Protein AF-A0A2H4V266-F1 (afdb_monomer)

Structure (mmCIF, N/CA/C/O backbone):
data_AF-A0A2H4V266-F1
#
_entry.id   AF-A0A2H4V266-F1
#
loop_
_atom_site.group_PDB
_atom_site.id
_atom_site.type_symbol
_atom_site.label_atom_id
_atom_site.label_alt_id
_atom_site.label_comp_id
_atom_site.label_asym_id
_atom_site.label_entity_id
_atom_site.label_seq_id
_atom_site.pdbx_PDB_ins_code
_atom_site.Cartn_x
_atom_site.Cartn_y
_atom_s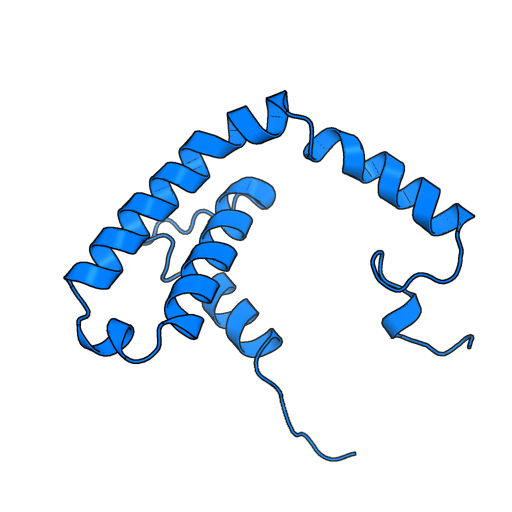ite.Cartn_z
_atom_site.occupancy
_atom_site.B_iso_or_equiv
_atom_site.auth_seq_id
_atom_site.auth_comp_id
_atom_site.auth_asym_id
_atom_site.auth_atom_id
_atom_site.pdbx_PDB_model_num
ATOM 1 N N . ASN A 1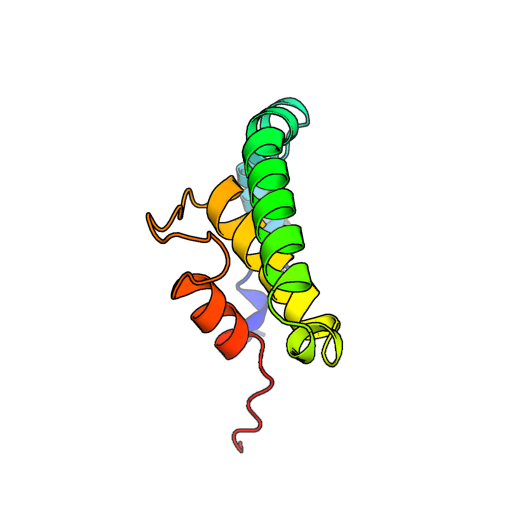 1 ? -29.911 5.533 -3.726 1.00 56.12 1 ASN A N 1
ATOM 2 C CA . ASN A 1 1 ? -30.479 4.519 -4.639 1.00 56.12 1 ASN A CA 1
ATOM 3 C C . ASN A 1 1 ? -30.284 3.144 -4.037 1.00 56.12 1 ASN A C 1
ATOM 5 O O . ASN A 1 1 ? -29.148 2.797 -3.759 1.00 56.12 1 ASN A O 1
ATOM 9 N N . ALA A 1 2 ? -31.354 2.378 -3.812 1.00 60.94 2 ALA A N 1
ATOM 10 C CA . ALA A 1 2 ? -31.265 1.042 -3.204 1.00 60.94 2 ALA A CA 1
ATOM 11 C C . ALA A 1 2 ? -30.480 0.015 -4.055 1.00 60.94 2 ALA A C 1
ATOM 13 O O . ALA A 1 2 ? -30.026 -0.984 -3.518 1.00 60.94 2 ALA A O 1
ATOM 14 N N . ASN A 1 3 ? -30.268 0.299 -5.348 1.00 70.12 3 ASN A N 1
ATOM 15 C CA . ASN A 1 3 ? -29.512 -0.538 -6.291 1.00 70.12 3 ASN A CA 1
ATOM 16 C C . ASN A 1 3 ? -28.129 0.035 -6.650 1.00 70.12 3 ASN A C 1
ATOM 18 O O . ASN A 1 3 ? -27.546 -0.348 -7.662 1.00 70.12 3 ASN A O 1
ATOM 22 N N . ASP A 1 4 ? -27.615 0.997 -5.880 1.00 76.88 4 ASP A N 1
ATOM 23 C CA . ASP A 1 4 ? -26.270 1.518 -6.119 1.00 76.88 4 ASP A CA 1
ATOM 24 C C . ASP A 1 4 ? -25.223 0.555 -5.543 1.00 76.88 4 ASP A C 1
ATOM 26 O O . ASP A 1 4 ? -24.906 0.593 -4.355 1.00 76.88 4 ASP A O 1
ATOM 30 N N . LEU A 1 5 ? -24.700 -0.324 -6.402 1.00 74.44 5 LEU A N 1
ATOM 31 C CA . LEU A 1 5 ? -23.670 -1.308 -6.052 1.00 74.44 5 LEU A CA 1
ATOM 32 C C . LEU A 1 5 ? -22.365 -0.650 -5.577 1.00 74.44 5 LEU A C 1
ATOM 34 O O . LEU A 1 5 ? -21.608 -1.260 -4.823 1.00 74.44 5 LEU A O 1
ATOM 38 N N . LEU A 1 6 ? -22.094 0.594 -5.988 1.00 75.38 6 LEU A N 1
ATOM 39 C CA . LEU A 1 6 ? -20.919 1.330 -5.532 1.00 75.38 6 LEU A CA 1
ATOM 40 C C . LEU A 1 6 ? -21.140 1.917 -4.138 1.00 75.38 6 LEU A C 1
ATOM 42 O O . LEU A 1 6 ? -20.174 2.080 -3.403 1.00 75.38 6 LEU A O 1
ATOM 46 N N . ALA A 1 7 ? -22.379 2.170 -3.723 1.00 78.31 7 ALA A N 1
ATOM 47 C CA . ALA A 1 7 ? -22.663 2.695 -2.389 1.00 78.31 7 ALA A CA 1
ATOM 48 C C . ALA A 1 7 ? -22.435 1.673 -1.256 1.00 78.31 7 ALA A C 1
ATOM 50 O O . ALA A 1 7 ? -22.444 2.050 -0.083 1.00 78.31 7 ALA A O 1
ATOM 51 N N . ASP A 1 8 ? -22.204 0.394 -1.580 1.00 79.25 8 ASP A N 1
ATOM 52 C CA . ASP A 1 8 ? -21.956 -0.676 -0.605 1.00 79.25 8 ASP A CA 1
ATOM 53 C C . ASP A 1 8 ? -20.461 -0.953 -0.346 1.00 79.25 8 ASP A C 1
ATOM 55 O O . ASP A 1 8 ? -20.058 -2.056 0.015 1.00 79.25 8 ASP A O 1
ATOM 59 N N . ASN A 1 9 ? -19.602 0.057 -0.505 1.00 82.31 9 ASN A N 1
ATOM 60 C CA . ASN A 1 9 ? -18.208 -0.001 -0.059 1.00 82.31 9 ASN A CA 1
ATOM 61 C C . ASN A 1 9 ? -17.861 1.191 0.835 1.00 82.31 9 ASN A C 1
ATOM 63 O O . ASN A 1 9 ? -18.519 2.225 0.816 1.00 82.31 9 ASN A O 1
ATOM 67 N N . LEU A 1 10 ? -16.794 1.049 1.623 1.00 85.31 10 LEU A N 1
ATOM 68 C CA . LEU A 1 10 ? -16.389 2.044 2.619 1.00 85.31 10 LEU A CA 1
ATOM 69 C C . LEU A 1 10 ? -16.127 3.446 2.040 1.00 85.31 10 LEU A C 1
ATOM 71 O O . LEU A 1 10 ? -16.241 4.423 2.775 1.00 85.31 10 LEU A O 1
ATOM 75 N N . LEU A 1 11 ? -15.740 3.552 0.767 1.00 84.94 11 LEU A N 1
ATOM 76 C CA . LEU A 1 11 ? -15.327 4.816 0.152 1.00 84.94 11 LEU A CA 1
ATOM 77 C C . LEU A 1 11 ? -16.511 5.629 -0.377 1.00 84.94 11 LEU A C 1
ATOM 79 O O . LEU A 1 11 ? -16.456 6.854 -0.351 1.00 84.94 11 LEU A O 1
ATOM 83 N N . PHE A 1 12 ? -17.572 4.958 -0.821 1.00 85.06 12 PHE A N 1
ATOM 84 C CA . PHE A 1 12 ? -18.735 5.583 -1.458 1.00 85.06 12 PHE A CA 1
ATOM 85 C C . PHE A 1 12 ? -20.035 5.355 -0.664 1.00 85.06 12 PHE A C 1
ATOM 87 O O . PHE A 1 12 ? -21.136 5.515 -1.188 1.00 85.06 12 PHE A O 1
ATOM 94 N N . MET A 1 13 ? -19.917 4.985 0.615 1.00 86.12 13 MET A N 1
ATOM 95 C CA . MET A 1 13 ? -21.060 4.723 1.486 1.00 86.12 13 MET A CA 1
ATOM 96 C C . MET A 1 13 ? -21.828 6.003 1.819 1.00 86.12 13 MET A C 1
ATOM 98 O O . MET A 1 13 ? -21.287 6.928 2.420 1.00 86.12 13 MET A O 1
ATOM 102 N N . ASN A 1 14 ? -23.122 6.011 1.498 1.00 85.12 14 ASN A N 1
ATOM 103 C CA . ASN A 1 14 ? -24.012 7.140 1.788 1.00 85.12 14 ASN A CA 1
ATOM 104 C C . ASN A 1 14 ? -24.501 7.166 3.249 1.00 85.12 14 ASN A C 1
ATOM 106 O O . ASN A 1 14 ? -24.851 8.222 3.771 1.00 85.12 14 ASN A O 1
ATOM 110 N N . ASP A 1 15 ? -24.534 6.011 3.922 1.00 89.19 15 ASP A N 1
ATOM 111 C CA . ASP A 1 15 ? -24.928 5.907 5.330 1.00 89.19 15 ASP A CA 1
ATOM 112 C C . ASP A 1 15 ? -23.749 6.252 6.253 1.00 89.19 15 ASP A C 1
ATOM 114 O O . AS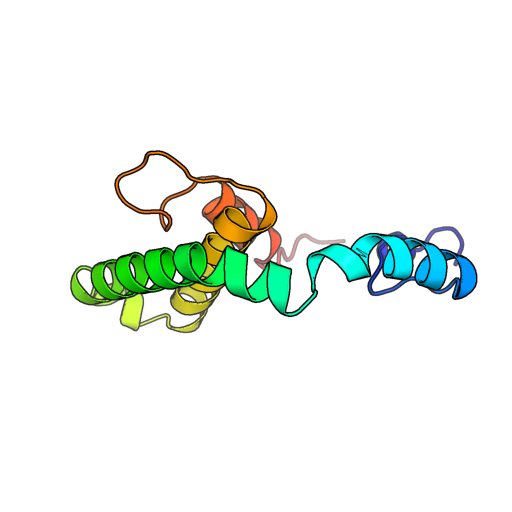P A 1 15 ? -22.822 5.459 6.446 1.00 89.19 15 ASP A O 1
ATOM 118 N N . PHE A 1 16 ? -23.818 7.434 6.870 1.00 89.69 16 PHE A N 1
ATOM 119 C CA . PHE A 1 16 ? -22.802 7.920 7.800 1.00 89.69 16 PHE A CA 1
ATOM 120 C C . PHE A 1 16 ? -22.620 7.024 9.033 1.00 89.69 16 PHE A C 1
ATOM 122 O O . PHE A 1 16 ? -21.488 6.820 9.479 1.00 89.69 16 PHE A O 1
ATOM 129 N N . HIS A 1 17 ? -23.699 6.490 9.611 1.00 92.19 17 HIS A N 1
ATOM 130 C CA . HIS A 1 17 ? -23.607 5.675 10.823 1.00 92.19 17 HIS A CA 1
ATOM 131 C C . HIS A 1 17 ? -22.906 4.353 10.530 1.00 92.19 17 HIS A C 1
ATOM 133 O O . HIS A 1 17 ? -22.001 3.945 11.267 1.00 92.19 17 HIS A O 1
ATOM 139 N N . ARG A 1 18 ? -23.274 3.719 9.415 1.00 90.50 18 ARG A N 1
ATOM 140 C CA . ARG A 1 18 ? -22.630 2.493 8.947 1.00 90.50 18 ARG A CA 1
ATOM 141 C C . ARG A 1 18 ? -21.170 2.739 8.559 1.00 90.50 18 ARG A C 1
ATOM 143 O O . ARG A 1 18 ? -20.298 1.980 8.990 1.00 90.50 18 ARG A O 1
ATOM 150 N N . TRP A 1 19 ? -20.883 3.828 7.844 1.00 92.12 19 TRP A N 1
ATOM 151 C CA . TRP A 1 19 ? -19.516 4.239 7.514 1.00 92.12 19 TRP A CA 1
ATOM 152 C C . TRP A 1 19 ? -18.670 4.425 8.776 1.00 92.12 19 TRP A C 1
ATOM 154 O O . TRP A 1 19 ? -17.581 3.855 8.886 1.00 92.12 19 TRP A O 1
ATOM 164 N N . LYS A 1 20 ? -19.191 5.160 9.769 1.00 93.31 20 LYS A N 1
ATOM 165 C CA . LYS A 1 20 ? -18.502 5.438 11.035 1.00 93.31 20 LYS A CA 1
ATOM 166 C C . LYS A 1 20 ? -18.167 4.146 11.772 1.00 93.31 20 LYS A C 1
ATOM 168 O O . LYS A 1 20 ? -17.037 3.993 12.235 1.00 93.31 20 LYS A O 1
ATOM 173 N N . LEU A 1 21 ? -19.110 3.205 11.838 1.00 93.25 21 LEU A N 1
ATOM 174 C CA . LEU A 1 21 ? -18.910 1.910 12.486 1.00 93.25 21 LEU A CA 1
ATOM 175 C C . LEU A 1 21 ? -17.793 1.096 11.814 1.00 93.25 21 LEU A C 1
ATOM 177 O O . LEU A 1 21 ? -16.898 0.593 12.495 1.00 93.25 21 LEU A O 1
ATOM 181 N N . ILE A 1 22 ? -17.813 0.974 10.483 1.00 92.31 22 ILE A N 1
ATOM 182 C CA . ILE A 1 22 ? -16.785 0.223 9.743 1.00 92.31 22 ILE A CA 1
ATOM 183 C C . ILE A 1 22 ? -15.426 0.924 9.861 1.00 92.31 22 ILE A C 1
ATOM 185 O O . ILE A 1 22 ? -14.411 0.278 10.135 1.00 92.31 22 ILE A O 1
ATOM 189 N N . ARG A 1 23 ? -15.394 2.256 9.730 1.00 92.19 23 ARG A N 1
ATOM 190 C CA . ARG A 1 23 ? -14.167 3.049 9.849 1.00 92.19 23 ARG A CA 1
ATOM 191 C C . ARG A 1 23 ? -13.520 2.883 11.219 1.00 92.19 23 ARG A C 1
ATOM 193 O O . ARG A 1 23 ? -12.306 2.688 11.276 1.00 92.19 23 ARG A O 1
ATOM 200 N N . GLN A 1 24 ? -14.310 2.915 12.296 1.00 94.44 24 GLN A N 1
ATOM 201 C CA . GLN A 1 24 ? -13.833 2.695 13.665 1.00 94.44 24 GLN A CA 1
ATOM 202 C C . GLN A 1 24 ? -13.184 1.318 13.840 1.00 94.44 24 GLN A C 1
ATOM 204 O O . GLN A 1 24 ? -12.163 1.224 14.515 1.00 94.44 24 GLN A O 1
ATOM 209 N N . LYS A 1 25 ? -13.714 0.271 13.193 1.00 92.56 25 LYS A N 1
ATOM 210 C CA . LYS A 1 25 ? -13.120 -1.076 13.226 1.00 92.56 25 LYS A CA 1
ATOM 211 C C . LYS 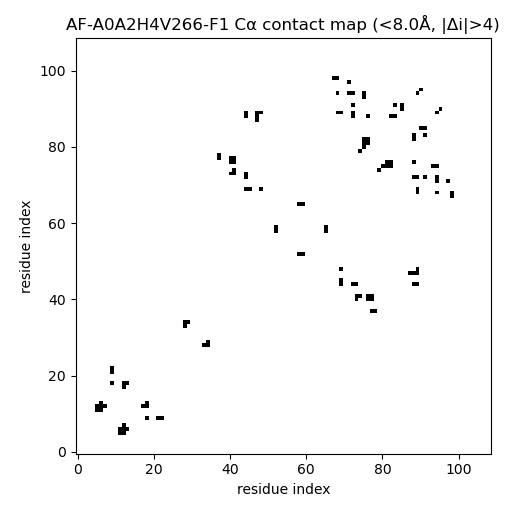A 1 25 ? -11.792 -1.174 12.468 1.00 92.56 25 LYS A C 1
ATOM 213 O O . LYS A 1 25 ? -10.934 -1.952 12.868 1.00 92.56 25 LYS A O 1
ATOM 218 N N . LEU A 1 26 ? -11.599 -0.387 11.407 1.00 91.00 26 LEU A N 1
ATOM 219 C CA . LEU A 1 26 ? -10.359 -0.380 10.615 1.00 91.00 26 LEU A CA 1
ATOM 220 C C . LEU A 1 26 ? -9.263 0.529 11.188 1.00 91.00 26 LEU A C 1
ATOM 222 O O . LEU A 1 26 ? -8.079 0.263 10.987 1.00 91.00 26 LEU A O 1
ATOM 226 N N . SER A 1 27 ? -9.626 1.595 11.906 1.00 92.62 27 SER A N 1
ATOM 227 C CA . SER A 1 27 ? -8.671 2.560 12.475 1.00 92.62 27 SER A CA 1
ATOM 228 C C . SER A 1 27 ? -7.499 1.944 13.264 1.00 92.62 27 SER A C 1
ATOM 230 O O . SER A 1 27 ? -6.380 2.422 13.073 1.00 92.62 27 SER A O 1
ATOM 232 N N . PRO A 1 28 ? -7.671 0.882 14.081 1.00 92.94 28 PRO A N 1
ATOM 233 C CA . PRO A 1 28 ? -6.570 0.280 14.839 1.00 92.94 28 PRO A CA 1
ATOM 234 C C . PRO A 1 28 ? -5.424 -0.275 13.977 1.00 92.94 28 PRO A C 1
ATOM 236 O O . PRO A 1 28 ? -4.282 -0.322 14.438 1.00 92.94 28 PRO A O 1
ATOM 239 N N . VAL A 1 29 ? -5.703 -0.663 12.727 1.00 90.06 29 VAL A N 1
ATOM 240 C CA . VAL A 1 29 ? -4.697 -1.205 11.794 1.00 90.06 29 VAL A CA 1
ATOM 241 C C . VAL A 1 29 ? -3.752 -0.111 11.286 1.00 90.06 29 VAL A C 1
ATOM 243 O O . VAL A 1 29 ? -2.582 -0.373 11.025 1.00 90.06 29 VAL A O 1
ATOM 246 N N . PHE A 1 30 ? -4.220 1.137 11.229 1.00 89.94 30 PHE A N 1
ATOM 247 C CA . PHE A 1 30 ? -3.479 2.276 10.680 1.00 89.94 30 PHE A CA 1
ATOM 248 C C . PHE A 1 30 ? -2.883 3.190 11.762 1.00 89.94 30 PHE A C 1
ATOM 250 O O . PHE A 1 30 ? -2.643 4.372 11.527 1.00 89.94 30 PHE A O 1
ATOM 257 N N . THR A 1 31 ? -2.643 2.664 12.965 1.00 95.12 31 THR A N 1
ATOM 258 C CA . THR A 1 31 ? -1.923 3.405 14.013 1.00 95.12 31 THR A CA 1
ATOM 259 C C . THR A 1 31 ? -0.441 3.537 13.665 1.00 95.12 31 THR A C 1
ATOM 261 O O . THR A 1 31 ? 0.136 2.654 13.030 1.00 95.12 31 THR A O 1
ATOM 264 N N . SER A 1 32 ? 0.224 4.593 14.143 1.00 96.06 32 SER A N 1
ATOM 265 C CA . SER A 1 32 ? 1.656 4.811 13.883 1.00 96.06 32 SER A CA 1
ATOM 266 C C . SER A 1 32 ? 2.533 3.628 14.305 1.00 96.06 32 SER A C 1
ATOM 268 O O . SER A 1 32 ? 3.506 3.317 13.626 1.00 96.06 32 SER A O 1
ATOM 270 N N . ALA A 1 33 ? 2.188 2.939 15.398 1.00 95.62 33 ALA A N 1
ATOM 271 C CA . ALA A 1 33 ? 2.905 1.744 15.841 1.00 95.62 33 ALA A CA 1
ATOM 272 C C . ALA A 1 33 ? 2.747 0.577 14.851 1.00 95.62 33 ALA A C 1
ATOM 274 O O . ALA A 1 33 ? 3.730 -0.063 14.490 1.00 95.62 33 ALA A O 1
ATOM 275 N N . LYS A 1 34 ? 1.527 0.329 14.356 1.00 93.19 34 LYS A N 1
ATOM 276 C CA . LYS A 1 34 ? 1.281 -0.713 13.349 1.00 93.19 34 LYS A CA 1
ATOM 277 C C . LYS A 1 34 ? 1.939 -0.377 12.011 1.00 93.19 34 LYS A C 1
ATOM 279 O O . LYS A 1 34 ? 2.566 -1.252 11.428 1.00 93.19 34 LYS A O 1
ATOM 284 N N . LEU A 1 35 ? 1.882 0.884 11.576 1.00 93.81 35 LEU A N 1
ATOM 285 C CA . LEU A 1 35 ? 2.583 1.356 10.376 1.00 93.81 35 LEU A CA 1
ATOM 286 C C . LEU A 1 35 ? 4.101 1.147 10.484 1.00 93.81 35 LEU A C 1
ATOM 288 O O . LEU A 1 35 ? 4.708 0.622 9.556 1.00 93.81 35 LEU A O 1
ATOM 292 N N . LYS A 1 36 ? 4.707 1.478 11.633 1.00 94.94 36 LYS A N 1
ATOM 293 C CA . LYS A 1 36 ? 6.131 1.201 11.892 1.00 94.94 36 LYS A CA 1
ATOM 294 C C . LYS A 1 36 ? 6.448 -0.292 11.822 1.00 94.94 36 LYS A C 1
ATOM 296 O O . LYS A 1 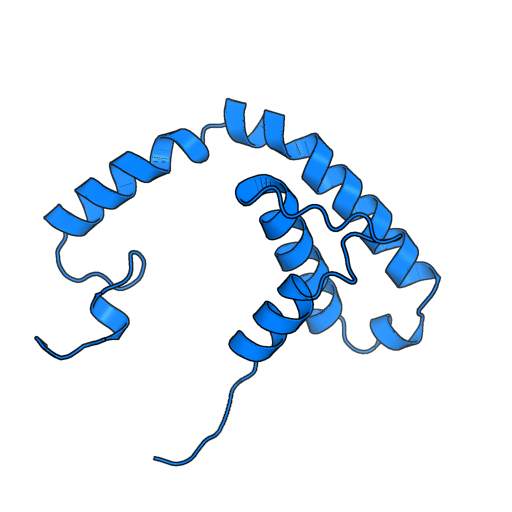36 ? 7.449 -0.663 11.224 1.00 94.94 36 LYS A O 1
ATOM 301 N N . ASN A 1 37 ? 5.581 -1.148 12.358 1.00 92.19 37 ASN A N 1
ATOM 302 C CA . ASN A 1 37 ? 5.776 -2.598 12.283 1.00 92.19 37 ASN A CA 1
ATOM 303 C C . ASN A 1 37 ? 5.672 -3.144 10.850 1.00 92.19 37 ASN A C 1
ATOM 305 O O . ASN A 1 37 ? 6.271 -4.169 10.563 1.00 92.19 37 ASN A O 1
ATOM 309 N N . MET A 1 38 ? 4.942 -2.478 9.952 1.00 93.62 38 MET A N 1
ATOM 310 C CA . MET A 1 38 ? 4.869 -2.842 8.530 1.00 93.62 38 MET A CA 1
ATOM 311 C C . MET A 1 38 ? 6.043 -2.291 7.704 1.00 93.62 38 MET A C 1
ATOM 313 O O . MET A 1 38 ? 6.259 -2.738 6.580 1.00 93.62 38 MET A O 1
ATOM 317 N N . PHE A 1 39 ? 6.815 -1.338 8.240 1.00 92.81 39 PHE A N 1
ATOM 318 C CA . PHE A 1 39 ? 7.856 -0.622 7.496 1.00 92.81 39 PHE A CA 1
ATOM 319 C C . PHE A 1 39 ? 8.914 -1.551 6.894 1.00 92.81 39 PHE A C 1
ATOM 321 O O . PHE A 1 39 ? 9.272 -1.375 5.735 1.00 92.81 39 PHE A O 1
ATOM 328 N N . TYR A 1 40 ? 9.369 -2.566 7.634 1.00 92.06 40 TYR A N 1
ATOM 329 C CA . TYR A 1 40 ? 10.390 -3.496 7.135 1.00 92.06 40 TYR A CA 1
ATOM 330 C C . TYR A 1 40 ? 9.921 -4.269 5.888 1.00 92.06 40 TYR A C 1
ATOM 332 O O . TYR A 1 40 ? 10.719 -4.562 5.002 1.00 92.06 40 TYR A O 1
ATOM 340 N N . ILE A 1 41 ? 8.619 -4.570 5.789 1.00 91.44 41 ILE A N 1
ATOM 341 C CA . ILE A 1 41 ? 8.032 -5.263 4.632 1.00 91.44 41 ILE A CA 1
ATOM 342 C C . ILE A 1 41 ? 8.039 -4.333 3.419 1.00 91.44 41 ILE A C 1
ATOM 344 O O . ILE A 1 41 ? 8.437 -4.735 2.327 1.00 91.44 41 ILE A O 1
ATOM 348 N N . ILE A 1 42 ? 7.632 -3.077 3.620 1.00 92.12 42 ILE A N 1
ATOM 349 C CA . ILE A 1 42 ? 7.625 -2.049 2.571 1.00 92.12 42 ILE A CA 1
ATOM 350 C C . ILE A 1 42 ? 9.056 -1.788 2.081 1.00 92.12 42 ILE A C 1
ATOM 352 O O . ILE A 1 42 ? 9.299 -1.709 0.882 1.00 92.12 42 ILE A O 1
ATOM 356 N N . GLU A 1 43 ? 10.016 -1.715 3.000 1.00 92.50 43 GLU A N 1
ATOM 357 C CA . GLU A 1 43 ? 11.433 -1.515 2.698 1.00 92.50 43 GLU A CA 1
ATOM 358 C C . GLU A 1 43 ? 12.035 -2.701 1.926 1.00 92.50 43 GLU A C 1
ATOM 360 O O . GLU A 1 43 ? 12.766 -2.497 0.955 1.00 92.50 43 GLU A O 1
ATOM 365 N N . ARG A 1 44 ? 11.642 -3.939 2.253 1.00 89.69 44 ARG A N 1
ATOM 366 C CA . ARG A 1 44 ? 11.970 -5.116 1.434 1.00 89.69 44 ARG A CA 1
ATOM 367 C C . ARG A 1 44 ? 11.394 -5.007 0.022 1.00 89.69 44 ARG A C 1
ATOM 369 O O . ARG A 1 44 ? 12.133 -5.185 -0.938 1.00 89.69 44 ARG A O 1
ATOM 376 N N . CYS A 1 45 ? 10.119 -4.642 -0.112 1.00 90.12 45 CYS A N 1
ATOM 377 C CA . CYS A 1 45 ? 9.493 -4.436 -1.421 1.00 90.12 45 CYS A CA 1
ATOM 378 C C . CYS A 1 45 ? 10.198 -3.334 -2.227 1.00 90.12 45 CYS A C 1
ATOM 380 O O . CYS A 1 45 ? 10.283 -3.428 -3.448 1.00 90.12 45 CYS A O 1
ATOM 382 N N . ALA A 1 46 ? 10.719 -2.295 -1.567 1.00 91.62 46 ALA A N 1
ATOM 383 C CA . ALA A 1 46 ? 11.452 -1.221 -2.230 1.00 91.62 46 ALA A CA 1
ATOM 384 C C . ALA A 1 46 ? 12.797 -1.704 -2.793 1.00 91.62 46 ALA A C 1
ATOM 386 O O . ALA A 1 46 ? 13.170 -1.299 -3.892 1.00 91.62 46 ALA A O 1
ATOM 387 N N . ARG A 1 47 ? 13.501 -2.606 -2.095 1.00 91.25 47 ARG A N 1
ATOM 388 C CA . ARG A 1 47 ? 14.710 -3.252 -2.634 1.00 91.25 47 ARG A CA 1
ATOM 389 C C . ARG A 1 47 ? 14.401 -4.103 -3.863 1.00 91.25 47 ARG A C 1
ATOM 391 O O . ARG A 1 47 ? 15.015 -3.885 -4.903 1.00 91.25 47 ARG A O 1
ATOM 398 N N . ASP A 1 48 ? 13.404 -4.985 -3.769 1.00 88.94 48 ASP A N 1
ATOM 399 C CA . ASP A 1 48 ? 12.965 -5.830 -4.892 1.00 88.94 48 ASP A CA 1
ATOM 400 C C . ASP A 1 48 ? 12.566 -4.973 -6.107 1.00 88.94 48 ASP A C 1
ATOM 402 O O . ASP A 1 48 ? 12.800 -5.331 -7.262 1.00 88.94 48 ASP A O 1
ATOM 406 N N . PHE A 1 49 ? 11.953 -3.817 -5.846 1.00 90.00 49 PHE A N 1
ATOM 407 C CA . PHE A 1 49 ? 11.577 -2.857 -6.870 1.00 90.00 49 PHE A CA 1
ATOM 408 C C . PHE A 1 49 ? 12.787 -2.247 -7.581 1.00 90.00 49 PHE A C 1
ATOM 410 O O . PHE A 1 49 ? 12.801 -2.195 -8.809 1.00 90.00 49 PHE A O 1
ATOM 417 N N . VAL A 1 50 ? 13.797 -1.794 -6.834 1.00 90.62 50 VAL A N 1
ATOM 418 C CA . VAL A 1 50 ? 15.028 -1.241 -7.417 1.00 90.62 50 VAL A CA 1
ATOM 419 C C . VAL A 1 50 ? 15.717 -2.289 -8.290 1.00 90.62 50 VAL A C 1
ATOM 421 O O . VAL A 1 50 ? 16.023 -2.001 -9.447 1.00 90.62 5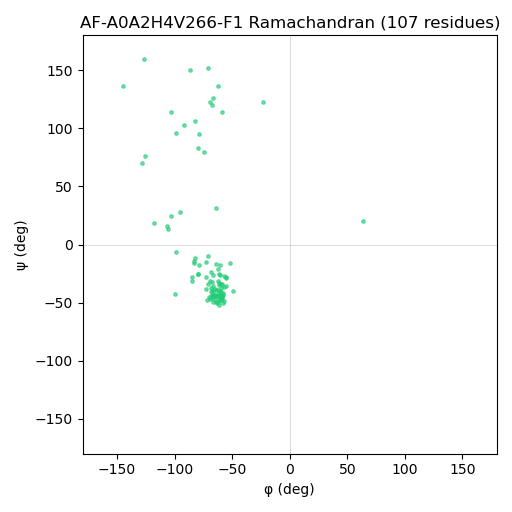0 VAL A O 1
ATOM 424 N N . GLU A 1 51 ? 15.849 -3.523 -7.798 1.00 89.31 51 GLU A N 1
ATOM 425 C CA . GLU A 1 51 ? 16.450 -4.626 -8.555 1.00 89.31 51 GLU A CA 1
ATOM 426 C C . GLU A 1 51 ? 15.679 -4.910 -9.856 1.00 89.31 51 GLU A C 1
ATOM 428 O O . GLU A 1 51 ? 16.281 -5.025 -10.929 1.00 89.31 51 GLU A O 1
ATOM 433 N N . LEU A 1 52 ? 14.342 -4.942 -9.806 1.00 86.44 52 LEU A N 1
ATOM 434 C CA . LEU A 1 52 ? 13.496 -5.112 -10.992 1.00 86.44 52 LEU A CA 1
ATOM 435 C C . LEU A 1 52 ? 13.757 -4.016 -12.039 1.00 86.44 52 LEU A C 1
ATOM 437 O O . LEU A 1 52 ? 13.839 -4.307 -13.236 1.00 86.44 52 LEU A O 1
ATOM 441 N N . VAL A 1 53 ? 13.885 -2.761 -11.601 1.00 89.00 53 VAL A N 1
ATOM 442 C CA . VAL A 1 53 ? 14.102 -1.588 -12.467 1.00 89.00 53 VAL A CA 1
ATOM 443 C C . VAL A 1 53 ? 15.497 -1.569 -13.084 1.00 89.00 53 VAL A C 1
ATOM 445 O O . VAL A 1 53 ? 15.671 -1.099 -14.216 1.00 89.00 53 VAL A O 1
ATOM 448 N N . GLU A 1 54 ? 16.499 -2.052 -12.359 1.00 89.44 54 GLU A N 1
ATOM 449 C CA . GLU A 1 54 ? 17.872 -2.198 -12.844 1.00 89.44 54 GLU A CA 1
ATOM 450 C C . GLU A 1 54 ? 17.975 -3.269 -13.927 1.00 89.44 54 GLU A C 1
ATOM 452 O O . GLU A 1 54 ? 18.519 -2.995 -14.996 1.00 89.44 54 GLU A O 1
ATOM 457 N N . HIS A 1 55 ? 17.356 -4.432 -13.715 1.00 86.81 55 HIS A N 1
ATOM 458 C CA . HIS A 1 55 ? 17.430 -5.555 -14.651 1.00 86.81 55 HIS A CA 1
ATOM 459 C C . HIS A 1 55 ? 16.507 -5.416 -15.872 1.00 86.81 55 HIS A C 1
ATOM 461 O O . HIS A 1 55 ? 16.717 -6.087 -16.881 1.00 86.81 55 HIS A O 1
ATOM 467 N N . ASN A 1 56 ? 15.498 -4.538 -15.825 1.00 83.25 56 ASN A N 1
ATOM 468 C CA . ASN A 1 56 ? 14.497 -4.409 -16.886 1.00 83.25 56 ASN A CA 1
ATOM 469 C C . ASN A 1 56 ? 14.386 -2.972 -17.412 1.00 83.25 56 ASN A C 1
ATOM 471 O O . ASN A 1 56 ? 13.409 -2.260 -17.160 1.00 83.25 56 ASN A O 1
ATOM 475 N N . ALA A 1 57 ? 15.353 -2.556 -18.234 1.00 80.19 57 ALA A N 1
ATOM 476 C CA . ALA A 1 57 ? 15.373 -1.223 -18.850 1.00 80.19 57 ALA A CA 1
ATOM 477 C C . ALA A 1 57 ? 14.094 -0.887 -19.649 1.00 80.19 57 ALA A C 1
ATOM 479 O O . ALA A 1 57 ? 13.688 0.272 -19.720 1.00 80.19 57 ALA A O 1
ATOM 480 N N . HIS A 1 58 ? 13.412 -1.892 -20.210 1.00 79.81 58 HIS A N 1
ATOM 481 C CA . HIS A 1 58 ? 12.153 -1.709 -20.937 1.00 79.81 58 HIS A CA 1
ATOM 482 C C . HIS A 1 58 ? 10.985 -1.281 -20.038 1.00 79.81 58 HIS A C 1
ATOM 484 O O . HIS A 1 58 ? 10.143 -0.502 -20.484 1.00 79.81 58 HIS A O 1
ATOM 490 N N . LEU A 1 59 ? 10.947 -1.720 -18.774 1.00 76.19 59 LEU A N 1
ATOM 491 C CA . LEU A 1 59 ? 9.881 -1.352 -17.832 1.00 76.19 59 LEU A CA 1
ATOM 492 C C . LEU A 1 59 ? 9.942 0.130 -17.444 1.00 76.19 59 LEU A C 1
ATOM 494 O O . LEU A 1 59 ? 8.912 0.728 -17.137 1.00 76.19 59 LEU A O 1
ATOM 498 N N . ARG A 1 60 ? 11.118 0.763 -17.562 1.00 79.25 60 ARG A N 1
ATOM 499 C CA . ARG A 1 60 ? 11.288 2.211 -17.347 1.00 79.25 60 ARG A CA 1
ATOM 500 C C . ARG A 1 60 ? 10.492 3.060 -18.339 1.00 79.25 60 ARG A C 1
ATOM 502 O O . ARG A 1 60 ? 10.193 4.211 -18.043 1.00 79.25 60 ARG A O 1
ATOM 509 N N . LYS A 1 61 ? 10.117 2.499 -19.496 1.00 84.06 61 LYS A N 1
ATOM 510 C CA . LYS A 1 61 ? 9.290 3.186 -20.501 1.00 84.06 61 LYS A CA 1
ATOM 511 C C . LYS A 1 61 ? 7.827 3.338 -20.070 1.00 84.06 61 LYS A C 1
ATOM 513 O O . LYS A 1 61 ? 7.111 4.130 -20.672 1.00 84.06 61 LYS A O 1
ATOM 518 N N . VAL A 1 62 ? 7.383 2.604 -19.042 1.00 85.31 62 VAL A N 1
ATOM 519 C CA . VAL A 1 62 ? 6.006 2.652 -18.525 1.00 85.31 62 VAL A CA 1
ATOM 520 C C . VAL A 1 62 ? 6.025 2.873 -17.003 1.00 85.31 62 VAL A C 1
ATOM 522 O O . VAL A 1 62 ? 5.700 1.967 -16.230 1.00 85.31 62 VAL A O 1
ATOM 525 N N . PRO A 1 63 ? 6.409 4.080 -16.542 1.00 85.56 63 PRO A N 1
ATOM 526 C CA . PRO A 1 63 ? 6.637 4.357 -15.121 1.00 85.56 63 PRO A CA 1
ATOM 527 C C . PRO A 1 63 ? 5.381 4.175 -14.260 1.00 85.56 63 PRO A C 1
ATOM 529 O O . PRO A 1 63 ? 5.486 3.757 -13.111 1.00 85.56 63 PRO A O 1
ATOM 532 N N . PHE A 1 64 ? 4.190 4.422 -14.815 1.00 85.31 64 PHE A N 1
ATOM 533 C CA . PHE A 1 64 ? 2.928 4.225 -14.100 1.00 85.31 64 PHE A CA 1
ATOM 534 C C . PHE A 1 64 ? 2.728 2.763 -13.682 1.00 85.31 64 PHE A C 1
ATOM 536 O O . PHE A 1 64 ? 2.551 2.482 -12.501 1.00 85.31 64 PHE A O 1
ATOM 543 N N . ASN A 1 65 ? 2.853 1.819 -14.623 1.00 84.00 65 ASN A N 1
ATOM 544 C CA . ASN A 1 65 ? 2.725 0.388 -14.326 1.00 84.00 65 ASN A CA 1
ATOM 545 C C . ASN A 1 65 ? 3.785 -0.072 -13.327 1.00 84.00 65 ASN A C 1
ATOM 547 O O . ASN A 1 65 ? 3.536 -0.927 -12.488 1.00 84.00 65 ASN A O 1
ATOM 551 N N . LEU A 1 66 ? 4.976 0.502 -13.397 1.00 86.44 66 LEU A N 1
ATOM 552 C CA . LEU A 1 66 ? 6.052 0.157 -12.491 1.00 86.44 66 LEU A CA 1
ATOM 553 C C . LEU A 1 66 ? 5.723 0.585 -11.044 1.00 86.44 66 LEU A C 1
ATOM 555 O O . LEU A 1 66 ? 5.766 -0.240 -10.131 1.00 86.44 66 LEU A O 1
ATOM 559 N N . VAL A 1 67 ? 5.290 1.832 -10.838 1.00 88.31 67 VAL A N 1
ATOM 560 C CA . VAL A 1 67 ? 4.884 2.335 -9.512 1.00 88.31 67 VAL A CA 1
ATOM 561 C C . VAL A 1 67 ? 3.647 1.604 -8.992 1.00 88.31 67 VAL A C 1
ATOM 563 O O . VAL A 1 67 ? 3.638 1.166 -7.845 1.00 88.31 67 VAL A O 1
ATOM 566 N N . SER A 1 68 ? 2.632 1.388 -9.832 1.00 87.25 68 SER A N 1
ATOM 567 C CA . SER A 1 68 ? 1.443 0.622 -9.444 1.00 87.25 68 SER A CA 1
ATOM 568 C C . SER A 1 68 ? 1.794 -0.804 -9.004 1.00 87.25 68 SER A C 1
ATOM 570 O O . SER A 1 68 ? 1.166 -1.327 -8.080 1.00 87.25 68 SER A O 1
ATOM 572 N N . ARG A 1 69 ? 2.825 -1.421 -9.603 1.00 86.81 69 ARG A N 1
ATOM 573 C CA . ARG A 1 69 ? 3.290 -2.773 -9.265 1.00 86.81 69 ARG A CA 1
ATOM 574 C C . ARG A 1 69 ? 3.932 -2.782 -7.890 1.00 86.81 69 ARG A C 1
ATOM 576 O O . ARG A 1 69 ? 3.544 -3.595 -7.055 1.00 86.81 69 ARG A O 1
ATOM 583 N N . 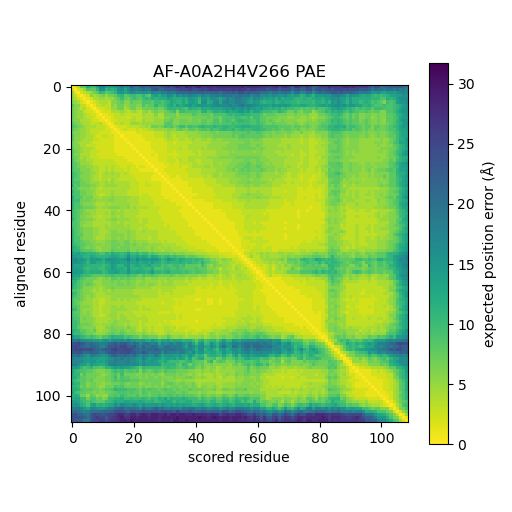TYR A 1 70 ? 4.807 -1.816 -7.630 1.00 89.50 70 TYR A N 1
ATOM 584 C CA . TYR A 1 70 ? 5.394 -1.599 -6.313 1.00 89.50 70 TYR A CA 1
ATOM 585 C C . TYR A 1 70 ? 4.341 -1.359 -5.227 1.00 89.50 70 TYR A C 1
ATOM 587 O O . TYR A 1 70 ? 4.359 -2.030 -4.194 1.00 89.50 70 TYR A O 1
ATOM 595 N N . THR A 1 71 ? 3.399 -0.438 -5.450 1.00 90.94 71 THR A N 1
ATOM 596 C CA . THR A 1 71 ? 2.362 -0.107 -4.461 1.00 90.94 71 THR A CA 1
ATOM 597 C C . THR A 1 71 ? 1.481 -1.315 -4.153 1.00 90.94 71 THR A C 1
ATOM 599 O O . THR A 1 71 ? 1.224 -1.611 -2.987 1.00 90.94 71 THR A O 1
ATOM 602 N N . THR A 1 72 ? 1.068 -2.050 -5.188 1.00 90.06 72 THR A N 1
ATOM 603 C CA .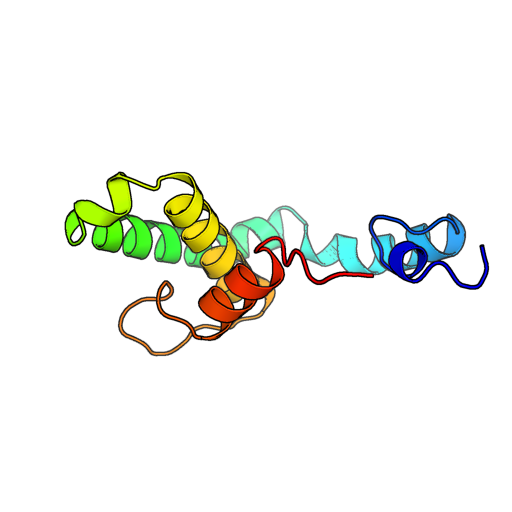 THR A 1 72 ? 0.241 -3.250 -5.034 1.00 90.06 72 THR A CA 1
ATOM 604 C C . THR A 1 72 ? 0.989 -4.339 -4.276 1.00 90.06 72 THR A C 1
ATOM 606 O O . THR A 1 72 ? 0.458 -4.861 -3.297 1.00 90.06 72 THR A O 1
ATOM 609 N N . ALA A 1 73 ? 2.225 -4.657 -4.671 1.00 88.50 73 ALA A N 1
ATOM 610 C CA . ALA A 1 73 ? 3.051 -5.654 -3.992 1.00 88.50 73 ALA A CA 1
ATOM 611 C C . ALA A 1 73 ? 3.283 -5.284 -2.517 1.00 88.50 73 ALA A C 1
ATOM 613 O O . ALA A 1 73 ? 3.079 -6.114 -1.632 1.00 88.50 73 ALA A O 1
ATOM 614 N N . SER A 1 74 ? 3.594 -4.013 -2.243 1.00 90.69 74 SER A N 1
ATOM 615 C CA . SER A 1 74 ? 3.840 -3.518 -0.883 1.00 90.69 74 SER A CA 1
ATOM 616 C C . SER A 1 74 ? 2.614 -3.658 0.017 1.00 90.69 74 SER A C 1
ATOM 618 O O . SER A 1 74 ? 2.731 -4.127 1.145 1.00 90.69 74 SER A O 1
ATOM 620 N N . ILE A 1 75 ? 1.423 -3.292 -0.472 1.00 90.12 75 ILE A N 1
ATOM 621 C CA . ILE A 1 75 ? 0.169 -3.429 0.289 1.00 90.12 75 ILE A CA 1
ATOM 622 C C . ILE A 1 75 ? -0.197 -4.907 0.476 1.00 90.12 75 ILE A C 1
ATOM 624 O O . ILE A 1 75 ? -0.617 -5.300 1.565 1.00 90.12 75 ILE A O 1
ATOM 628 N N . SER A 1 76 ? -0.006 -5.728 -0.558 1.00 88.69 76 SER A N 1
ATOM 629 C CA . SER A 1 76 ? -0.273 -7.174 -0.522 1.00 88.69 76 SER A CA 1
ATOM 630 C C . SER A 1 76 ? 0.543 -7.866 0.565 1.00 88.69 76 SER A C 1
ATOM 632 O O . SER A 1 76 ? -0.004 -8.612 1.377 1.00 88.69 76 SER A O 1
ATOM 634 N N . ALA A 1 77 ? 1.837 -7.559 0.632 1.00 89.19 77 ALA A N 1
ATOM 635 C CA . ALA A 1 77 ? 2.722 -8.116 1.640 1.00 89.19 77 ALA A CA 1
ATOM 636 C C . ALA A 1 77 ? 2.446 -7.525 3.034 1.00 89.19 77 ALA A C 1
ATOM 638 O O . ALA A 1 77 ? 2.293 -8.271 3.998 1.00 89.19 77 ALA A O 1
ATOM 639 N N . ALA A 1 78 ? 2.336 -6.197 3.156 1.00 89.38 78 ALA A N 1
ATOM 640 C CA . ALA A 1 78 ? 2.242 -5.531 4.457 1.00 89.38 78 ALA A CA 1
ATOM 641 C C . ALA A 1 78 ? 0.892 -5.726 5.166 1.00 89.38 78 ALA A C 1
ATOM 643 O O . ALA A 1 78 ? 0.858 -5.858 6.388 1.00 89.38 78 ALA A O 1
ATOM 644 N N . VAL A 1 79 ? -0.216 -5.724 4.417 1.00 86.94 79 VAL A N 1
ATOM 645 C CA . VAL A 1 79 ? -1.576 -5.764 4.981 1.00 86.94 79 VAL A CA 1
ATOM 646 C C . VAL A 1 79 ? -2.166 -7.168 4.933 1.00 86.94 79 VAL A C 1
ATOM 648 O O . VAL A 1 79 ? -2.786 -7.600 5.903 1.00 86.94 79 VAL A O 1
ATOM 651 N N . PHE A 1 80 ? -1.977 -7.882 3.822 1.00 83.81 80 PHE A N 1
ATOM 652 C CA . PHE A 1 80 ? -2.582 -9.200 3.612 1.00 83.81 80 PHE A CA 1
ATOM 653 C C . PHE A 1 80 ? -1.628 -10.361 3.909 1.00 83.81 80 PHE A C 1
ATOM 655 O O . PHE A 1 80 ? -2.058 -11.511 3.891 1.00 83.81 80 PHE A O 1
ATOM 662 N N . GLY A 1 81 ? -0.347 -10.083 4.182 1.00 84.19 81 GLY A N 1
ATOM 663 C CA . GLY A 1 81 ? 0.657 -11.123 4.413 1.00 84.19 81 GLY A CA 1
ATOM 664 C C . GLY A 1 81 ? 0.899 -12.006 3.187 1.00 84.19 81 GLY A C 1
ATOM 665 O O . GLY A 1 81 ? 1.384 -13.126 3.330 1.00 84.19 81 GLY A O 1
ATOM 666 N N . ILE A 1 82 ? 0.537 -11.531 1.989 1.00 78.50 82 ILE A N 1
ATOM 667 C CA . ILE A 1 82 ? 0.737 -12.261 0.736 1.00 78.50 82 ILE A CA 1
ATOM 668 C C . ILE A 1 82 ? 2.197 -12.074 0.339 1.00 78.50 82 ILE A C 1
ATOM 670 O O . ILE A 1 82 ? 2.549 -11.187 -0.438 1.00 78.50 82 ILE A O 1
ATOM 674 N N . ASP A 1 83 ? 3.044 -12.909 0.927 1.00 67.12 83 ASP A N 1
ATOM 675 C CA . ASP A 1 83 ? 4.430 -13.082 0.535 1.00 67.12 83 ASP A CA 1
ATOM 676 C C . ASP A 1 83 ? 4.513 -14.333 -0.340 1.00 67.12 83 ASP A C 1
ATOM 678 O O . ASP A 1 83 ? 4.511 -15.469 0.140 1.00 67.12 83 ASP A O 1
ATOM 682 N N . THR A 1 84 ? 4.480 -14.147 -1.657 1.00 53.78 84 THR A N 1
ATOM 683 C CA . THR A 1 84 ? 4.751 -15.260 -2.560 1.00 53.78 84 THR A CA 1
ATOM 684 C C . THR A 1 84 ? 6.219 -15.612 -2.383 1.00 53.78 84 THR A C 1
ATOM 686 O O . THR A 1 84 ? 7.053 -14.758 -2.659 1.00 53.78 84 THR A O 1
ATOM 689 N N . GLN A 1 85 ? 6.542 -16.848 -1.976 1.00 53.59 85 GLN A N 1
ATOM 690 C CA . GLN A 1 85 ? 7.911 -17.405 -1.906 1.00 53.59 85 GLN A CA 1
ATOM 691 C C . GLN A 1 85 ? 8.604 -17.515 -3.286 1.00 53.59 85 GLN A C 1
ATOM 693 O O . GLN A 1 85 ? 9.375 -18.427 -3.572 1.00 53.59 85 GLN A O 1
ATOM 698 N N . VAL A 1 86 ? 8.269 -16.599 -4.181 1.00 52.84 86 VAL A N 1
ATOM 699 C CA . VAL A 1 86 ? 8.840 -16.374 -5.490 1.00 52.84 86 VAL A CA 1
ATOM 700 C C . VAL A 1 86 ? 10.034 -15.448 -5.283 1.00 52.84 86 VAL A C 1
ATOM 702 O O . VAL A 1 86 ? 10.053 -14.620 -4.376 1.00 52.84 86 VAL A O 1
ATOM 705 N N . LYS A 1 87 ? 11.037 -15.579 -6.148 1.00 56.34 87 LYS A N 1
ATOM 706 C CA . LYS A 1 87 ? 12.300 -14.829 -6.125 1.00 56.34 87 LYS A CA 1
ATOM 707 C C . LYS A 1 87 ? 12.132 -13.295 -6.054 1.00 56.34 87 LYS A C 1
ATOM 709 O O . LYS A 1 87 ? 13.090 -12.610 -5.724 1.00 56.34 87 LYS A O 1
ATOM 714 N N . SER A 1 88 ? 10.938 -12.766 -6.342 1.00 64.06 88 SER A N 1
ATOM 715 C CA . SER A 1 88 ? 10.572 -11.358 -6.185 1.00 64.06 88 SER A CA 1
ATOM 716 C C . SER A 1 88 ? 9.110 -11.200 -5.749 1.00 64.06 88 SER A C 1
ATOM 718 O O . SER A 1 88 ? 8.207 -11.791 -6.348 1.00 64.06 88 SER A O 1
ATOM 720 N N . THR A 1 89 ? 8.851 -10.311 -4.781 1.00 65.69 89 THR A N 1
ATOM 721 C CA . THR A 1 89 ? 7.490 -9.919 -4.350 1.00 65.69 89 THR A CA 1
ATOM 722 C C . THR A 1 89 ? 6.675 -9.284 -5.502 1.00 65.69 89 THR A C 1
ATOM 724 O O . THR A 1 89 ? 5.445 -9.215 -5.465 1.00 65.69 89 THR A O 1
ATOM 727 N N . MET A 1 90 ? 7.356 -8.838 -6.565 1.00 71.69 90 MET A N 1
ATOM 728 C CA . MET A 1 90 ? 6.782 -8.123 -7.712 1.00 71.69 90 MET A CA 1
ATOM 729 C C . MET A 1 90 ? 6.142 -9.031 -8.772 1.00 71.69 90 MET A C 1
ATOM 731 O O . MET A 1 90 ? 5.459 -8.526 -9.667 1.00 71.69 90 MET A O 1
ATOM 735 N N . GLU A 1 91 ? 6.353 -10.347 -8.692 1.00 70.75 91 GLU A N 1
ATOM 736 C CA . GLU A 1 91 ? 5.870 -11.337 -9.671 1.00 70.75 91 GLU A CA 1
ATOM 737 C C . GLU A 1 91 ? 4.681 -12.165 -9.159 1.00 70.75 91 GLU A C 1
ATOM 739 O O . GLU A 1 91 ? 4.294 -13.168 -9.757 1.00 70.75 91 GLU A O 1
ATOM 744 N N . SER A 1 92 ? 4.059 -11.734 -8.060 1.00 76.19 92 SER A N 1
ATOM 745 C CA . SER A 1 92 ? 2.899 -12.416 -7.491 1.00 76.19 92 SER A CA 1
ATOM 746 C C . SER A 1 92 ? 1.697 -12.426 -8.456 1.00 76.19 92 SER A C 1
ATOM 748 O O . SER A 1 92 ? 1.332 -11.374 -8.996 1.00 76.19 92 SER A O 1
ATOM 750 N N . PRO A 1 93 ? 0.982 -13.562 -8.603 1.00 80.31 93 PRO A N 1
ATOM 751 C CA . PRO A 1 93 ? -0.285 -13.621 -9.338 1.00 80.31 93 PRO A CA 1
ATOM 752 C C . PRO A 1 93 ? -1.331 -12.621 -8.829 1.00 80.31 93 PRO A C 1
ATOM 754 O O . PRO A 1 93 ? -2.170 -12.154 -9.597 1.00 80.31 93 PRO A O 1
ATOM 757 N N . PHE A 1 94 ? -1.269 -12.255 -7.544 1.00 82.06 94 PHE A N 1
ATOM 758 C CA . PHE A 1 94 ? -2.161 -11.256 -6.958 1.00 82.06 94 PHE A CA 1
ATOM 759 C C . PHE A 1 94 ? -1.908 -9.855 -7.524 1.00 82.06 94 PHE A C 1
ATOM 761 O O . PHE A 1 94 ? -2.846 -9.109 -7.796 1.00 82.06 94 PHE A O 1
ATOM 768 N N . VAL A 1 95 ? -0.642 -9.504 -7.747 1.00 81.88 95 VAL A N 1
ATOM 769 C CA . VAL A 1 95 ? -0.264 -8.212 -8.327 1.00 81.88 95 VAL A CA 1
ATOM 770 C C . VAL A 1 95 ? -0.787 -8.108 -9.757 1.00 81.88 95 VAL A C 1
ATOM 772 O O . VAL A 1 95 ? -1.386 -7.101 -10.125 1.00 81.88 95 VAL A O 1
ATOM 775 N N . GLU A 1 96 ? -0.635 -9.172 -10.543 1.00 82.69 96 GLU A N 1
ATOM 776 C CA . GLU A 1 96 ? -1.197 -9.264 -11.893 1.00 82.69 96 GLU A CA 1
ATOM 777 C C . GLU A 1 96 ? -2.733 -9.161 -11.888 1.00 82.69 96 GLU A C 1
ATOM 779 O O . GLU A 1 96 ? -3.313 -8.426 -12.689 1.00 82.69 96 GLU A O 1
ATOM 784 N N . LEU A 1 97 ? -3.405 -9.841 -10.954 1.00 85.19 97 LEU A N 1
ATOM 785 C CA . LEU A 1 97 ? -4.855 -9.743 -10.784 1.00 85.19 97 LEU A CA 1
ATOM 786 C C . LEU A 1 97 ? -5.299 -8.307 -10.470 1.00 85.19 97 LEU A C 1
ATOM 788 O O . LEU A 1 97 ? -6.240 -7.809 -11.087 1.00 85.19 97 LEU A O 1
ATOM 792 N N . ALA A 1 98 ? -4.617 -7.629 -9.547 1.00 83.94 98 ALA A N 1
ATOM 793 C CA . ALA A 1 98 ? -4.924 -6.249 -9.188 1.00 83.94 98 ALA A CA 1
ATOM 794 C C . ALA A 1 98 ? -4.745 -5.297 -10.381 1.00 83.94 98 ALA A C 1
ATOM 796 O O . ALA A 1 98 ? -5.589 -4.431 -10.609 1.00 83.94 98 ALA A O 1
ATOM 797 N N . PHE A 1 99 ? -3.711 -5.498 -11.205 1.00 82.19 99 PHE A N 1
ATOM 798 C CA . PHE A 1 99 ? -3.556 -4.753 -12.456 1.00 82.19 99 PHE A CA 1
ATOM 799 C C . PHE A 1 99 ? -4.709 -4.966 -13.423 1.00 82.19 99 PHE A C 1
ATOM 801 O O . PHE A 1 99 ? -5.185 -4.008 -14.028 1.00 82.19 99 PHE A O 1
ATOM 808 N N . ARG A 1 100 ? -5.165 -6.210 -13.576 1.00 82.31 100 ARG A N 1
ATOM 809 C CA . ARG A 1 100 ? -6.307 -6.522 -14.441 1.00 82.31 100 ARG A CA 1
ATOM 810 C C . ARG A 1 100 ? -7.591 -5.883 -13.932 1.00 82.31 100 ARG A C 1
ATOM 812 O O . ARG A 1 100 ? -8.348 -5.371 -14.745 1.00 82.31 100 ARG A O 1
ATOM 819 N N . ALA A 1 101 ? -7.802 -5.868 -12.617 1.00 82.56 101 ALA A N 1
ATOM 820 C CA . ALA A 1 101 ? -8.961 -5.229 -11.999 1.00 82.56 101 ALA A CA 1
ATOM 821 C C . ALA A 1 101 ? -8.956 -3.699 -12.166 1.00 82.56 101 ALA A C 1
ATOM 823 O O . ALA A 1 101 ? -10.011 -3.097 -12.336 1.00 82.56 101 ALA A O 1
ATOM 824 N N . LEU A 1 102 ? -7.776 -3.071 -12.135 1.00 74.56 102 LEU A N 1
ATOM 825 C CA . LEU A 1 102 ? -7.612 -1.624 -12.319 1.00 74.56 102 LEU A CA 1
ATOM 826 C C . LEU A 1 102 ? -7.563 -1.200 -13.789 1.00 74.56 102 LEU A C 1
ATOM 828 O O . LEU A 1 102 ? -7.700 -0.013 -14.094 1.00 74.56 102 LEU A O 1
ATOM 832 N N . ARG A 1 103 ? -7.342 -2.142 -14.712 1.00 77.38 103 ARG A N 1
ATOM 833 C CA . ARG A 1 103 ? -7.341 -1.846 -16.139 1.00 77.38 103 ARG A CA 1
ATOM 834 C C . ARG A 1 103 ? -8.762 -1.447 -16.541 1.00 77.38 103 ARG A C 1
ATOM 836 O O . ARG A 1 103 ? -9.684 -2.233 -16.323 1.00 77.38 103 ARG A O 1
ATOM 843 N N . PRO A 1 104 ? -8.955 -0.275 -17.171 1.00 72.88 104 PRO A N 1
ATOM 844 C CA . PRO A 1 104 ? -10.259 0.083 -17.700 1.00 72.88 104 PRO A CA 1
ATOM 845 C C . PRO A 1 104 ? -10.674 -0.981 -18.718 1.00 72.88 104 PRO A C 1
ATOM 847 O O . PRO A 1 104 ? -10.022 -1.168 -19.749 1.00 72.88 104 PRO A O 1
ATOM 850 N N . SER A 1 105 ? -11.731 -1.721 -18.397 1.00 67.62 105 SER A N 1
ATOM 851 C CA . SER A 1 105 ? -12.395 -2.611 -19.336 1.00 67.62 105 SER A CA 1
ATOM 852 C C . SER A 1 105 ? -13.502 -1.801 -19.993 1.00 67.62 105 SER A C 1
ATOM 854 O O . SER A 1 105 ? -14.539 -1.525 -19.401 1.00 67.62 105 SER A O 1
ATOM 856 N N . PHE A 1 106 ? -13.266 -1.370 -21.230 1.00 65.50 106 PHE A N 1
ATOM 857 C CA . PHE A 1 106 ? -14.357 -0.934 -22.090 1.00 65.50 106 PHE A CA 1
ATOM 858 C C . PHE A 1 106 ? -15.090 -2.196 -22.550 1.00 65.50 106 PHE A C 1
ATOM 860 O O . PHE A 1 106 ? -14.826 -2.709 -23.633 1.00 65.50 106 PHE A O 1
ATOM 867 N N . ILE A 1 107 ? -15.947 -2.749 -21.693 1.00 61.69 107 ILE A N 1
ATOM 868 C CA . ILE A 1 107 ? -16.978 -3.684 -22.134 1.00 61.69 107 ILE A CA 1
ATOM 869 C C . ILE A 1 107 ? -18.290 -2.909 -22.145 1.00 61.69 107 ILE A C 1
ATOM 871 O O . ILE A 1 107 ? -18.744 -2.409 -21.120 1.00 61.69 107 ILE A O 1
ATOM 875 N N . GLN A 1 108 ? -18.784 -2.771 -23.376 1.00 49.44 108 GLN A N 1
ATOM 876 C CA . GLN A 1 108 ? -20.125 -2.396 -23.808 1.00 49.44 108 GLN A CA 1
ATOM 877 C C . GLN A 1 108 ? -21.203 -2.676 -22.756 1.00 49.44 108 GLN A C 1
ATOM 879 O O . GLN A 1 108 ? -21.393 -3.823 -22.352 1.00 4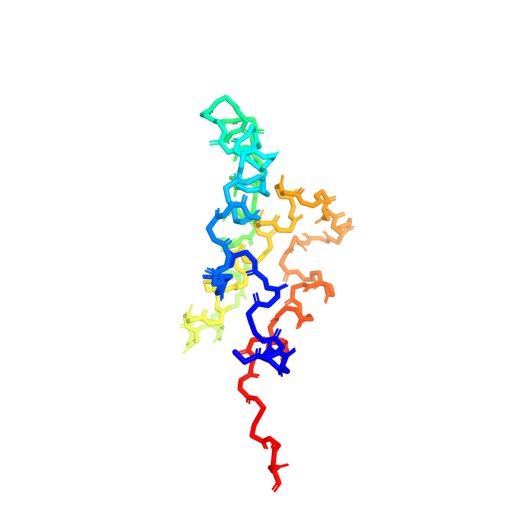9.44 108 GLN A O 1
ATOM 884 N N . ASN A 1 109 ? -21.917 -1.613 -22.380 1.00 36.75 109 ASN A N 1
ATOM 885 C CA . ASN A 1 109 ? -23.319 -1.730 -21.985 1.00 36.75 109 ASN A CA 1
ATOM 886 C C . ASN A 1 109 ? -24.152 -2.210 -23.177 1.00 36.75 109 ASN A C 1
ATOM 888 O O . ASN A 1 109 ? -23.849 -1.755 -24.308 1.00 36.75 109 ASN A O 1
#

Solvent-accessible surface area (backbone atoms only — not comparable to full-atom values): 6502 Å² total; per-residue (Å²): 116,99,82,45,78,65,41,77,39,86,90,53,41,81,52,63,70,61,39,52,55,55,48,61,70,52,50,73,66,73,32,71,68,48,47,58,71,32,40,65,50,38,53,50,42,52,50,51,44,51,54,50,53,69,78,32,68,73,54,67,78,43,55,65,65,48,51,54,44,47,54,44,30,28,48,35,34,52,75,70,63,56,68,54,96,52,102,42,63,77,72,34,71,66,44,54,49,51,50,58,71,69,44,87,73,92,70,82,129

Organism: Helicoverpa armigera (NCBI:txid29058)

Sequence (109 aa):
NANDLLADNLLFMNDFHRWKLIRQKLSPVFTSAKLKNMFYIIERCARDFVELVEHNAHLRKVPFNLVSRYTTASISAAVFGIDTQVKSTMESPFVELAFRALRPSFIQN

pLDDT: mean 82.85, std 11.54, range [36.75, 96.06]

Secondary structure (DSSP, 8-state):
-TT-GGGGSTTT---HHHHHHHHHHHGGGGSHHHHHHHHHHHHHHHHHHHHHHHH-TTGGG-HHHHHHHHHHHHHHHHHH-----SS-GGG-HHHHHHHHHHS------

Foldseek 3Di:
DVPPPVCPDLVNPPDPVVNVVVCVVCVVCPDPVNVVVLVVLLVLLVVLLVVCCVVCVPVVVPVPLSVLLSVQLSCCCRPVVPDDPPPGSSPDPSSVVVVVVPPDDPDDD

InterPro domains:
  IPR001128 Cytochrome P450 [PF00067] (8-96)
  IPR036396 Cytochrome P450 superfamily [G3DSA:1.10.630.10] (1-109)
  IPR036396 Cytochrome P450 superfamily [SSF48264] (5-106)
  IPR050476 Insect Cytochrome P450 Detoxification [PTHR24292] (10-106)

Radius of gyration: 17.37 Å; Cα contacts (8 Å, |Δi|>4): 66; chains: 1; bounding box: 49×25×40 Å

Mean predicted aligned error: 7.32 Å